Protein AF-A0A9X9PVY7-F1 (afdb_monomer_lite)

Foldseek 3Di:
DQKDWDFDFDDDDPPDDGDPNRTQDIDRPVFDFQDKDWADPDPPDRDIWIWTDGQFKIWIWDKDWDADDPPPGIHIDIDTPDMDTHPGGDNDDDDDDPPPDDD

InterPro domains:
  IPR026511 Parathyroid hormone-responsive B1 [PTHR20991] (1-103)
  IPR028073 PTHB1, N-terminal domain [PF14727] (1-102)

Structure (mmCIF, N/CA/C/O backbone):
data_AF-A0A9X9PVY7-F1
#
_entry.id   AF-A0A9X9PVY7-F1
#
loop_
_atom_site.group_PDB
_atom_site.id
_atom_site.type_symbol
_atom_site.label_atom_id
_atom_site.label_alt_id
_atom_site.label_comp_id
_atom_site.label_asym_id
_atom_site.label_entity_id
_atom_site.label_seq_id
_atom_site.pdbx_PDB_ins_code
_atom_site.Cartn_x
_atom_site.Cartn_y
_atom_site.Cartn_z
_atom_site.occupancy
_atom_site.B_iso_or_equiv
_atom_site.auth_seq_id
_atom_site.auth_comp_id
_atom_site.auth_asym_id
_atom_site.auth_atom_id
_atom_site.pdbx_PDB_model_num
ATOM 1 N N . MET A 1 1 ? 4.387 -16.637 1.496 1.00 76.44 1 MET A N 1
ATOM 2 C CA . MET A 1 1 ? 5.464 -15.786 0.944 1.00 76.44 1 MET A CA 1
ATOM 3 C C . MET A 1 1 ? 5.036 -14.331 1.045 1.00 76.44 1 MET A C 1
ATOM 5 O O . MET A 1 1 ? 3.882 -14.050 0.746 1.00 76.44 1 MET A O 1
ATOM 9 N N . GLY A 1 2 ? 5.928 -13.451 1.508 1.00 93.25 2 GLY A N 1
ATOM 10 C CA . GLY A 1 2 ? 5.669 -12.027 1.778 1.00 93.25 2 GLY A CA 1
ATOM 11 C C . GLY A 1 2 ? 6.589 -11.088 1.000 1.00 93.25 2 GLY A C 1
ATOM 12 O O . GLY A 1 2 ? 7.021 -10.071 1.533 1.00 93.25 2 GLY A O 1
ATOM 13 N N . TYR A 1 3 ? 6.993 -11.482 -0.209 1.00 97.88 3 TYR A N 1
ATOM 14 C CA . TYR A 1 3 ? 7.872 -10.675 -1.053 1.00 97.88 3 TYR A CA 1
ATOM 15 C C . TYR A 1 3 ? 7.061 -9.602 -1.775 1.00 97.88 3 TYR A C 1
ATOM 17 O O . TYR A 1 3 ? 6.158 -9.923 -2.547 1.00 97.88 3 TYR A O 1
ATOM 25 N N . LEU A 1 4 ? 7.409 -8.343 -1.534 1.00 97.75 4 LEU A N 1
ATOM 26 C CA . LEU A 1 4 ? 6.925 -7.192 -2.280 1.00 97.75 4 LEU A CA 1
ATOM 27 C C . LEU A 1 4 ? 7.981 -6.813 -3.319 1.00 97.75 4 LEU A C 1
ATOM 29 O O . LEU A 1 4 ? 9.145 -6.618 -2.968 1.00 97.75 4 LEU A O 1
ATOM 33 N N . ARG A 1 5 ? 7.565 -6.693 -4.582 1.00 96.75 5 ARG A N 1
ATOM 34 C CA . ARG A 1 5 ? 8.420 -6.268 -5.693 1.00 96.75 5 ARG A CA 1
ATOM 35 C C . ARG A 1 5 ? 7.795 -5.083 -6.413 1.00 96.75 5 ARG A C 1
ATOM 37 O O . ARG A 1 5 ? 6.592 -5.104 -6.670 1.00 96.75 5 ARG A O 1
ATOM 44 N N . ILE A 1 6 ? 8.601 -4.078 -6.738 1.00 96.00 6 ILE A N 1
ATOM 45 C CA . ILE A 1 6 ? 8.201 -2.939 -7.572 1.00 96.00 6 ILE A CA 1
ATOM 46 C C . ILE A 1 6 ? 9.046 -2.984 -8.837 1.00 96.00 6 ILE A C 1
ATOM 48 O O . ILE A 1 6 ? 10.270 -3.074 -8.754 1.00 96.00 6 ILE A O 1
ATOM 52 N N . PHE A 1 7 ? 8.383 -2.913 -9.987 1.00 93.75 7 PHE A N 1
ATOM 53 C CA . PHE A 1 7 ? 9.026 -2.949 -11.292 1.00 93.75 7 PHE A CA 1
ATOM 54 C C . PHE A 1 7 ? 8.762 -1.659 -12.064 1.00 93.75 7 PHE A C 1
ATOM 56 O O . PHE A 1 7 ? 7.689 -1.067 -11.937 1.00 93.75 7 PHE A O 1
ATOM 63 N N . ASN A 1 8 ? 9.719 -1.268 -12.896 1.00 90.62 8 ASN A N 1
ATOM 64 C CA . ASN A 1 8 ? 9.555 -0.259 -13.935 1.00 90.62 8 ASN A CA 1
ATOM 65 C C . ASN A 1 8 ? 10.105 -0.845 -15.240 1.00 90.62 8 ASN A C 1
ATOM 67 O O . ASN A 1 8 ? 11.279 -0.645 -15.535 1.00 90.62 8 ASN A O 1
ATOM 71 N N . PRO A 1 9 ? 9.298 -1.645 -15.957 1.00 89.25 9 PRO A N 1
ATOM 72 C CA . PRO A 1 9 ? 9.765 -2.375 -17.125 1.00 89.25 9 PRO A CA 1
ATOM 73 C C . PRO A 1 9 ? 10.075 -1.431 -18.288 1.00 89.25 9 PRO A C 1
ATOM 75 O O . PRO A 1 9 ? 9.245 -0.593 -18.651 1.00 89.25 9 PRO A O 1
ATOM 78 N N . HIS A 1 10 ? 11.236 -1.613 -18.913 1.00 84.38 10 HIS A N 1
ATOM 79 C CA . HIS A 1 10 ? 11.643 -0.866 -20.100 1.00 84.38 10 HIS A CA 1
ATOM 80 C C . HIS A 1 10 ? 11.450 -1.690 -21.384 1.00 84.38 10 HIS A C 1
ATOM 82 O O . HIS A 1 10 ? 11.473 -2.923 -21.353 1.00 84.38 10 HIS A O 1
ATOM 88 N N . PRO A 1 11 ? 11.249 -1.038 -22.547 1.00 82.62 11 PRO A N 1
ATOM 89 C CA . PRO A 1 11 ? 11.148 -1.742 -23.819 1.00 82.62 11 PRO A CA 1
ATOM 90 C C . PRO A 1 11 ? 12.417 -2.550 -24.101 1.00 82.62 11 PRO A C 1
ATOM 92 O O . PRO A 1 11 ? 13.513 -1.998 -24.204 1.00 82.62 11 PRO A O 1
ATOM 95 N N . VAL A 1 12 ? 12.256 -3.858 -24.273 1.00 77.88 12 VAL A N 1
ATOM 96 C CA . VAL A 1 12 ? 13.365 -4.759 -24.586 1.00 77.88 12 VAL A CA 1
ATOM 97 C C . VAL A 1 12 ? 13.755 -4.573 -26.053 1.00 77.88 12 VAL A C 1
ATOM 99 O O . VAL A 1 12 ? 12.909 -4.675 -26.947 1.00 77.88 12 VAL A O 1
ATOM 102 N N . LYS A 1 13 ? 15.035 -4.311 -26.333 1.00 72.00 13 LYS A N 1
ATOM 103 C CA . LYS A 1 13 ? 15.551 -4.396 -27.707 1.00 72.00 13 LYS A CA 1
ATOM 104 C C . LYS A 1 13 ? 15.532 -5.867 -28.124 1.00 72.00 13 LYS A C 1
ATOM 106 O O . LYS A 1 13 ? 16.000 -6.718 -27.375 1.00 72.00 13 LYS A O 1
ATOM 111 N N . THR A 1 14 ? 14.999 -6.184 -29.306 1.00 69.38 14 THR A N 1
ATOM 112 C CA . THR A 1 14 ? 14.977 -7.557 -29.845 1.00 69.38 14 THR A CA 1
ATOM 113 C C . THR A 1 14 ? 16.359 -8.206 -29.736 1.00 69.38 14 THR A C 1
ATOM 115 O O . THR A 1 14 ? 17.288 -7.761 -30.407 1.00 69.38 14 THR A O 1
ATOM 118 N N . GLY A 1 15 ? 16.481 -9.243 -28.902 1.00 67.12 15 GLY A N 1
ATOM 119 C CA . GLY A 1 15 ? 17.722 -9.996 -28.685 1.00 67.12 15 GLY A CA 1
ATOM 120 C C . GLY A 1 15 ? 18.303 -9.909 -27.270 1.00 67.12 15 GLY A C 1
ATOM 121 O O . GLY A 1 15 ? 19.065 -10.800 -26.907 1.00 67.12 15 GLY A O 1
ATOM 122 N N . ASP A 1 16 ? 17.916 -8.916 -26.462 1.00 61.75 16 ASP A N 1
ATOM 123 C CA . ASP A 1 16 ? 18.285 -8.852 -25.041 1.00 61.75 16 ASP A CA 1
ATOM 124 C C . ASP A 1 16 ? 17.261 -9.598 -24.170 1.00 61.75 16 ASP A C 1
ATOM 126 O O . ASP A 1 16 ? 16.061 -9.606 -24.450 1.00 61.75 16 ASP A O 1
ATOM 130 N N . GLY A 1 17 ? 17.734 -10.264 -23.113 1.00 63.94 17 GLY A N 1
ATOM 131 C CA . GLY A 1 17 ? 16.868 -10.849 -22.086 1.00 63.94 17 GLY A CA 1
ATOM 132 C C . GLY A 1 17 ? 16.178 -9.780 -21.227 1.00 63.94 17 GLY A C 1
ATOM 133 O O . GLY A 1 17 ? 16.382 -8.583 -21.415 1.00 63.94 17 GLY A O 1
ATOM 134 N N . ALA A 1 18 ? 15.373 -10.210 -20.249 1.00 61.69 18 ALA A N 1
ATOM 135 C CA . ALA A 1 18 ? 14.822 -9.300 -19.241 1.00 61.69 18 ALA A CA 1
ATOM 136 C C . ALA A 1 18 ? 15.962 -8.543 -18.535 1.00 61.69 18 ALA A C 1
ATOM 138 O O . ALA A 1 18 ? 16.917 -9.170 -18.064 1.00 61.69 18 ALA A O 1
ATOM 139 N N . GLN A 1 19 ? 15.882 -7.211 -18.479 1.00 67.19 19 GLN A N 1
ATOM 140 C CA . GLN A 1 19 ? 16.956 -6.390 -17.928 1.00 67.19 19 GLN A CA 1
ATOM 141 C C . GLN A 1 19 ? 16.825 -6.309 -16.404 1.00 67.19 19 GLN A C 1
ATOM 143 O O . GLN A 1 19 ? 15.745 -6.067 -15.869 1.00 67.19 19 GLN A O 1
ATOM 148 N N . ALA A 1 20 ? 17.931 -6.516 -15.680 1.00 68.56 20 ALA A N 1
ATOM 149 C CA . ALA A 1 20 ? 17.949 -6.488 -14.211 1.00 68.56 20 ALA A CA 1
ATOM 150 C C . ALA A 1 20 ? 17.466 -5.144 -13.626 1.00 68.56 20 ALA A C 1
ATOM 152 O O . ALA A 1 20 ? 16.983 -5.091 -12.499 1.00 68.56 20 ALA A O 1
ATOM 153 N N . GLU A 1 21 ? 17.555 -4.079 -14.421 1.00 75.62 21 GLU A N 1
ATOM 154 C CA . GLU A 1 21 ? 17.132 -2.712 -14.109 1.00 75.62 21 GLU A CA 1
ATOM 155 C C . GLU A 1 21 ? 15.605 -2.550 -14.016 1.00 75.62 21 GLU A C 1
ATOM 157 O O . GLU A 1 21 ? 15.123 -1.580 -13.430 1.00 75.62 21 GLU A O 1
ATOM 162 N N . ASP A 1 22 ? 14.830 -3.511 -14.534 1.00 86.50 22 ASP A N 1
ATOM 163 C CA . ASP A 1 22 ? 13.369 -3.473 -14.461 1.00 86.50 22 ASP A CA 1
ATOM 164 C C . ASP A 1 22 ? 12.853 -3.716 -13.034 1.00 86.50 22 ASP A C 1
ATOM 166 O O . ASP A 1 22 ? 11.748 -3.283 -12.704 1.00 86.50 22 ASP A O 1
ATOM 170 N N . LEU A 1 23 ? 13.626 -4.394 -12.172 1.00 90.50 23 LEU A N 1
ATOM 171 C CA . LEU A 1 23 ? 13.309 -4.594 -10.754 1.00 90.50 23 LEU A CA 1
ATOM 172 C C . LEU A 1 23 ? 13.869 -3.430 -9.926 1.00 90.50 23 LEU A C 1
ATOM 174 O O . LEU A 1 23 ? 15.050 -3.399 -9.593 1.00 90.50 23 LEU A O 1
ATOM 178 N N . LEU A 1 24 ? 13.000 -2.501 -9.527 1.00 91.00 24 LEU A N 1
ATOM 179 C CA . LEU A 1 24 ? 13.396 -1.337 -8.729 1.00 91.00 24 LEU A CA 1
ATOM 180 C C . LEU A 1 24 ? 13.657 -1.688 -7.262 1.00 91.00 24 LEU A C 1
ATOM 182 O O . LEU A 1 24 ? 14.549 -1.135 -6.625 1.00 91.00 24 LEU A O 1
ATOM 186 N N . LEU A 1 25 ? 12.825 -2.566 -6.701 1.00 93.31 25 LEU A N 1
ATOM 187 C CA . LEU A 1 25 ? 12.849 -2.916 -5.286 1.00 93.31 25 LEU A CA 1
ATOM 188 C C . LEU A 1 25 ? 12.331 -4.338 -5.087 1.00 93.31 25 LEU A C 1
ATOM 190 O O . LEU A 1 25 ? 11.262 -4.679 -5.592 1.00 93.31 25 LEU A O 1
ATOM 194 N N . GLU A 1 26 ? 13.019 -5.114 -4.253 1.00 95.00 26 GLU A N 1
ATOM 195 C CA . GLU A 1 26 ? 12.504 -6.347 -3.661 1.00 95.00 26 GLU A CA 1
ATOM 196 C C . GLU A 1 26 ? 12.698 -6.303 -2.141 1.00 95.00 26 GLU A C 1
ATOM 198 O O . GLU A 1 26 ? 13.809 -6.109 -1.652 1.00 95.00 26 GLU A O 1
ATOM 203 N N . VAL A 1 27 ? 11.619 -6.500 -1.380 1.00 96.44 27 VAL A N 1
ATOM 204 C CA . VAL A 1 27 ? 11.680 -6.611 0.083 1.00 96.44 27 VAL A CA 1
ATOM 205 C C . VAL A 1 27 ? 10.850 -7.794 0.554 1.00 96.44 27 VAL A C 1
ATOM 207 O O . VAL A 1 27 ? 9.703 -7.978 0.147 1.00 96.44 27 VAL A O 1
ATOM 210 N N . HIS A 1 28 ? 11.408 -8.579 1.472 1.00 97.12 28 HIS A N 1
ATOM 211 C CA . HIS A 1 28 ? 10.671 -9.626 2.166 1.00 97.12 28 HIS A CA 1
ATOM 212 C C . HIS A 1 28 ? 10.025 -9.075 3.448 1.00 97.12 28 HIS A C 1
ATOM 214 O O . HIS A 1 28 ? 10.696 -8.883 4.461 1.00 97.12 28 HIS A O 1
ATOM 220 N N . LEU A 1 29 ? 8.706 -8.869 3.424 1.00 96.31 29 LEU A N 1
ATOM 221 C CA . LEU A 1 29 ? 7.908 -8.352 4.548 1.00 96.31 29 LEU A CA 1
ATOM 222 C C . LEU A 1 29 ? 7.584 -9.407 5.620 1.00 96.31 29 LEU A C 1
ATOM 224 O O . LEU A 1 29 ? 6.888 -9.103 6.585 1.00 96.31 29 LEU A O 1
ATOM 228 N N . ARG A 1 30 ? 8.097 -10.637 5.466 1.00 94.19 30 ARG A N 1
ATOM 229 C CA . ARG A 1 30 ? 7.949 -11.807 6.359 1.00 94.19 30 ARG A CA 1
ATOM 230 C C . ARG A 1 30 ? 6.525 -12.367 6.496 1.00 94.19 30 ARG A C 1
ATOM 232 O O . ARG A 1 30 ? 6.385 -13.568 6.701 1.00 94.19 30 ARG A O 1
ATOM 239 N N . ASP A 1 31 ? 5.495 -11.554 6.287 1.00 96.19 31 ASP A N 1
ATOM 240 C CA . ASP A 1 31 ? 4.084 -11.945 6.336 1.00 96.19 31 ASP A CA 1
ATOM 241 C C . ASP A 1 31 ? 3.455 -12.028 4.930 1.00 96.19 31 ASP A C 1
ATOM 243 O O . ASP A 1 31 ? 3.795 -11.223 4.058 1.00 96.19 31 ASP A O 1
ATOM 247 N N . PRO A 1 32 ? 2.505 -12.953 4.675 1.00 97.94 32 PRO A N 1
ATOM 248 C CA . PRO A 1 32 ? 1.777 -13.009 3.407 1.00 97.94 32 PRO A CA 1
ATOM 249 C C . PRO A 1 32 ? 1.086 -11.687 3.065 1.00 97.94 32 PRO A C 1
ATOM 251 O O . PRO A 1 32 ? 0.447 -11.077 3.925 1.00 97.94 32 PRO A O 1
ATOM 254 N N . ILE A 1 33 ? 1.195 -11.268 1.805 1.00 98.50 33 ILE A N 1
ATOM 255 C CA . ILE A 1 33 ? 0.521 -10.078 1.278 1.00 98.50 33 ILE A CA 1
ATOM 256 C C . ILE A 1 33 ? -0.811 -10.526 0.675 1.00 98.50 33 ILE A C 1
ATOM 258 O O . ILE A 1 33 ? -0.822 -11.311 -0.270 1.00 98.50 33 ILE A O 1
ATOM 262 N N . LEU A 1 34 ? -1.922 -10.048 1.236 1.00 98.38 34 LEU A N 1
ATOM 263 C CA . LEU A 1 34 ? -3.270 -10.322 0.730 1.00 98.38 34 LEU A CA 1
ATOM 264 C C . LEU A 1 34 ? -3.651 -9.359 -0.394 1.00 98.38 34 LEU A C 1
ATOM 266 O O . LEU A 1 34 ? -4.240 -9.768 -1.389 1.00 98.38 34 LEU A O 1
ATOM 270 N N . GLN A 1 35 ? -3.321 -8.077 -0.229 1.00 98.69 35 GLN A N 1
ATOM 271 C CA . GLN A 1 35 ? -3.654 -7.032 -1.190 1.00 98.69 35 GLN A CA 1
ATOM 272 C C . GLN A 1 35 ? -2.691 -5.848 -1.056 1.00 98.69 35 GLN A C 1
ATOM 274 O O . GLN A 1 35 ? -2.232 -5.532 0.042 1.00 98.69 35 GLN A O 1
ATOM 279 N N . VAL A 1 36 ? -2.427 -5.168 -2.171 1.00 98.69 36 VAL A N 1
ATOM 280 C CA . VAL A 1 36 ? -1.728 -3.876 -2.215 1.00 98.69 36 VAL A CA 1
ATOM 281 C C . VAL A 1 36 ? -2.674 -2.779 -2.708 1.00 98.69 36 VAL A C 1
ATOM 283 O O . VAL A 1 36 ? -3.577 -3.047 -3.500 1.00 98.69 36 VAL A O 1
ATOM 286 N N . GLY A 1 37 ? -2.485 -1.548 -2.239 1.00 98.50 37 GLY A N 1
ATOM 287 C CA . GLY A 1 37 ? -3.213 -0.365 -2.704 1.00 98.50 37 GLY A CA 1
ATOM 288 C C . GLY A 1 37 ? -2.306 0.861 -2.725 1.00 98.50 37 GLY A C 1
ATOM 289 O O . GLY A 1 37 ? -1.382 0.948 -1.921 1.00 98.50 37 GLY A O 1
ATOM 290 N N . VAL A 1 38 ? -2.555 1.806 -3.633 1.00 98.50 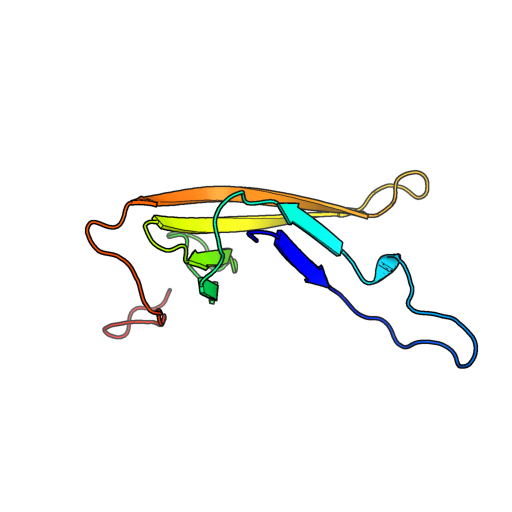38 VAL A N 1
ATOM 291 C CA . VAL A 1 38 ? -1.763 3.042 -3.752 1.00 98.50 38 VAL A CA 1
ATOM 292 C C . VAL A 1 38 ? -2.690 4.246 -3.701 1.00 98.50 38 VAL A C 1
ATOM 294 O O . VAL A 1 38 ? -3.611 4.365 -4.510 1.00 98.50 38 VAL A O 1
ATOM 297 N N . GLY A 1 39 ? -2.454 5.143 -2.750 1.00 97.69 39 GLY A N 1
ATOM 298 C CA . GLY A 1 39 ? -3.334 6.281 -2.511 1.00 97.69 39 GLY A CA 1
ATOM 299 C C . GLY A 1 39 ? -2.759 7.289 -1.524 1.00 97.69 39 GLY A C 1
ATOM 300 O O . GLY A 1 39 ? -1.654 7.125 -1.005 1.00 97.69 39 GLY A O 1
ATOM 301 N N . LYS A 1 40 ? -3.527 8.348 -1.263 1.00 97.25 40 LYS A N 1
ATOM 302 C CA . LYS A 1 40 ? -3.211 9.371 -0.260 1.00 97.25 40 LYS A CA 1
ATOM 303 C C . LYS A 1 40 ? -3.564 8.850 1.135 1.00 97.25 40 LYS A C 1
ATOM 305 O O . LYS A 1 40 ? -4.661 9.072 1.633 1.00 97.25 40 LYS A O 1
ATOM 310 N N . PHE A 1 41 ? -2.661 8.070 1.726 1.00 97.38 41 PHE A N 1
ATOM 311 C CA . PHE A 1 41 ? -2.899 7.411 3.019 1.00 97.38 41 PHE A CA 1
ATOM 312 C C . PHE A 1 41 ? -2.312 8.157 4.223 1.00 97.38 41 PHE A C 1
ATOM 314 O O . PHE A 1 41 ? -2.554 7.761 5.356 1.00 97.38 41 PHE A O 1
ATOM 321 N N . VAL A 1 42 ? -1.547 9.231 4.011 1.00 97.00 42 VAL A N 1
ATOM 322 C CA . VAL A 1 42 ? -0.935 10.013 5.094 1.00 97.00 42 VAL A CA 1
ATOM 323 C C . VAL A 1 42 ? -1.534 11.414 5.105 1.00 97.00 42 VAL A C 1
ATOM 325 O O . VAL A 1 42 ? -1.460 12.129 4.111 1.00 97.00 42 VAL A O 1
ATOM 328 N N . SER A 1 43 ? -2.115 11.811 6.238 1.00 93.88 43 SER A N 1
ATOM 329 C CA . SER A 1 43 ? -2.717 13.135 6.409 1.00 93.88 43 SER A CA 1
ATOM 330 C C . SER A 1 43 ? -1.687 14.259 6.277 1.00 93.88 43 SER A C 1
ATOM 332 O O . SER A 1 43 ? -0.553 14.135 6.736 1.00 93.88 43 SER A O 1
ATOM 334 N N . GLY A 1 44 ? -2.108 15.390 5.705 1.00 92.19 44 GLY A N 1
ATOM 335 C CA . GLY A 1 44 ? -1.258 16.575 5.544 1.00 92.19 44 GLY A CA 1
ATOM 336 C C . GLY A 1 44 ? -0.317 16.522 4.337 1.00 92.19 44 GLY A C 1
ATOM 337 O O . GLY A 1 44 ? 0.519 17.408 4.182 1.00 92.19 44 GLY A O 1
ATOM 338 N N . THR A 1 45 ? -0.443 15.513 3.472 1.00 94.19 45 THR A N 1
ATOM 339 C CA . THR A 1 45 ? 0.305 15.418 2.218 1.00 94.19 45 THR A CA 1
ATOM 340 C C . THR A 1 45 ? -0.552 14.810 1.114 1.00 94.19 45 THR A C 1
ATOM 342 O O . THR A 1 45 ? -1.332 13.896 1.348 1.00 94.19 45 THR A O 1
ATOM 345 N N . GLU A 1 46 ? -0.366 15.289 -0.113 1.00 94.12 46 GLU A N 1
ATOM 346 C CA . GLU A 1 46 ? -1.001 14.711 -1.300 1.00 94.12 46 GLU A CA 1
ATOM 347 C C . GLU A 1 46 ? -0.171 13.585 -1.941 1.00 94.12 46 GLU A C 1
ATOM 349 O O . GLU A 1 46 ? -0.554 13.039 -2.977 1.00 94.12 46 GLU A O 1
ATOM 354 N N . MET A 1 47 ? 0.970 13.232 -1.339 1.00 96.12 47 MET A N 1
ATOM 355 C CA . MET A 1 47 ? 1.858 12.193 -1.850 1.00 96.12 47 MET A CA 1
ATOM 356 C C . MET A 1 47 ? 1.192 10.816 -1.793 1.00 96.12 47 MET A C 1
ATOM 358 O O . MET A 1 47 ? 0.531 10.443 -0.817 1.00 96.12 47 MET A O 1
ATOM 362 N N . LEU A 1 48 ? 1.419 10.024 -2.839 1.00 97.56 48 LEU A N 1
ATOM 363 C CA . LEU A 1 48 ? 0.978 8.638 -2.882 1.00 97.56 48 LEU A CA 1
ATOM 364 C C . LEU A 1 48 ? 1.835 7.773 -1.955 1.00 97.56 48 LEU A C 1
ATOM 366 O O . LEU A 1 48 ? 3.057 7.896 -1.903 1.00 97.56 48 LEU A O 1
ATOM 370 N N . HIS A 1 49 ? 1.169 6.870 -1.251 1.00 98.50 49 HIS A N 1
ATOM 371 C CA . HIS A 1 49 ? 1.764 5.896 -0.350 1.00 98.50 49 HIS A CA 1
ATOM 372 C C . HIS A 1 49 ? 1.281 4.495 -0.720 1.00 98.50 49 HIS A C 1
ATOM 374 O O . HIS A 1 49 ? 0.213 4.327 -1.314 1.00 98.50 49 HIS A O 1
ATOM 380 N N . LEU A 1 50 ? 2.062 3.485 -0.347 1.00 98.62 50 LEU A N 1
ATOM 381 C CA . LEU A 1 50 ? 1.747 2.080 -0.573 1.00 98.62 50 LEU A CA 1
ATOM 382 C C . LEU A 1 50 ? 1.110 1.482 0.684 1.00 98.62 50 LEU A C 1
ATOM 384 O O . LEU A 1 50 ? 1.760 1.381 1.721 1.00 98.62 50 LEU A O 1
ATOM 38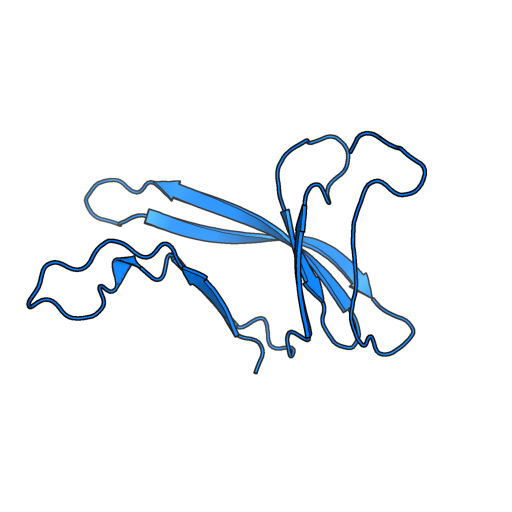8 N N . ALA A 1 51 ? -0.137 1.037 0.584 1.00 98.75 51 ALA A N 1
ATOM 389 C CA . ALA A 1 51 ? -0.790 0.221 1.598 1.00 98.75 51 ALA A CA 1
ATOM 390 C C . ALA A 1 51 ? -0.594 -1.267 1.285 1.00 98.75 51 ALA A C 1
ATOM 392 O O . ALA A 1 51 ? -0.855 -1.714 0.167 1.00 98.75 51 ALA A O 1
ATOM 393 N N . VAL A 1 52 ? -0.172 -2.038 2.285 1.00 98.75 52 VAL A N 1
ATOM 394 C CA . VAL A 1 52 ? 0.009 -3.491 2.213 1.00 98.75 52 VAL A CA 1
ATOM 395 C C . VAL A 1 52 ? -0.869 -4.145 3.274 1.00 98.75 52 VAL A C 1
ATOM 397 O O . VAL A 1 52 ? -0.666 -3.958 4.476 1.00 98.75 52 VAL A O 1
ATOM 400 N N . LEU A 1 53 ? -1.860 -4.910 2.822 1.00 98.88 53 LEU A N 1
ATOM 401 C CA . LEU A 1 53 ? -2.743 -5.680 3.686 1.00 98.88 53 LEU A CA 1
ATOM 402 C C . LEU A 1 53 ? -2.154 -7.069 3.930 1.00 98.88 53 LEU A C 1
ATOM 404 O O . LEU A 1 53 ? -1.947 -7.844 2.996 1.00 98.88 53 LEU A O 1
ATOM 408 N N . HIS A 1 54 ? -1.959 -7.396 5.200 1.00 98.62 54 HIS A N 1
ATOM 409 C CA . HIS A 1 54 ? -1.660 -8.738 5.682 1.00 98.62 54 HIS A CA 1
ATOM 410 C C . HIS A 1 54 ? -2.890 -9.328 6.387 1.00 98.62 54 HIS A C 1
ATOM 412 O O . HIS A 1 54 ? -3.899 -8.654 6.594 1.00 98.62 54 HIS A O 1
ATOM 418 N N . SER A 1 55 ? -2.809 -10.590 6.817 1.00 98.12 55 SER A N 1
ATOM 419 C CA . SER A 1 55 ? -3.923 -11.272 7.495 1.00 98.12 55 SER A CA 1
ATOM 420 C C . SER A 1 55 ? -4.377 -10.575 8.780 1.00 98.12 55 SER A C 1
ATOM 422 O O . SER A 1 55 ? -5.573 -10.540 9.059 1.00 98.12 55 SER A O 1
ATOM 424 N N . ARG A 1 56 ? -3.444 -10.022 9.565 1.00 98.25 56 ARG A N 1
ATOM 425 C CA . ARG A 1 56 ? -3.704 -9.444 10.897 1.00 98.25 56 ARG A CA 1
ATOM 426 C C . ARG A 1 56 ? -3.190 -8.019 11.078 1.00 98.25 56 ARG A C 1
ATOM 428 O O . ARG A 1 56 ? -3.253 -7.505 12.191 1.00 98.25 56 ARG A O 1
ATOM 435 N N . LYS A 1 57 ? -2.716 -7.373 10.013 1.00 98.56 57 LYS A N 1
ATOM 436 C CA . LYS A 1 57 ? -2.237 -5.988 10.055 1.00 98.56 57 LYS A CA 1
ATOM 437 C C . LYS A 1 57 ? 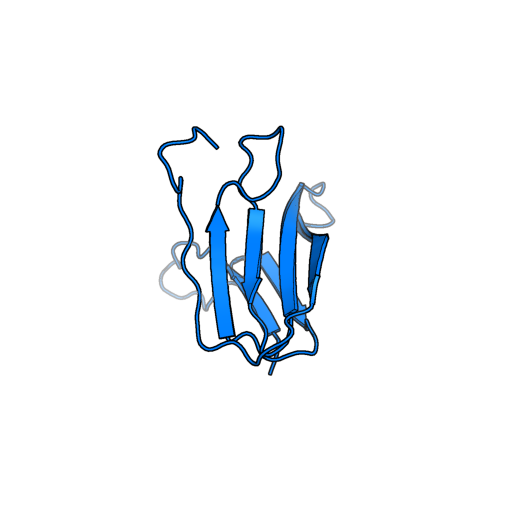-2.365 -5.299 8.697 1.00 98.56 57 LYS A C 1
ATOM 439 O O . LYS A 1 57 ? -2.332 -5.958 7.659 1.00 98.56 57 LYS A O 1
ATOM 444 N N . LEU A 1 58 ? -2.486 -3.979 8.723 1.00 98.81 58 LEU A N 1
ATOM 445 C CA . LEU A 1 58 ? -2.388 -3.095 7.564 1.00 98.81 58 LEU A CA 1
ATOM 446 C C . LEU A 1 58 ? -1.175 -2.186 7.763 1.00 98.81 58 LEU A C 1
ATOM 448 O O . LEU A 1 58 ? -1.123 -1.449 8.746 1.00 98.81 58 LEU A O 1
ATOM 452 N N . CYS A 1 59 ? -0.223 -2.227 6.837 1.00 98.75 59 CYS A N 1
ATOM 453 C CA . CYS A 1 59 ? 0.994 -1.422 6.889 1.00 98.75 59 CYS A CA 1
ATOM 454 C C . CYS A 1 59 ? 0.961 -0.376 5.771 1.00 98.75 59 CYS A C 1
ATOM 456 O O . CYS A 1 59 ? 0.667 -0.713 4.624 1.00 98.75 59 CYS A O 1
ATOM 458 N N . VAL A 1 60 ? 1.279 0.879 6.085 1.00 98.69 60 VAL A N 1
ATOM 459 C CA . VAL A 1 60 ? 1.409 1.949 5.087 1.00 98.69 60 VAL A CA 1
ATOM 460 C C . VAL A 1 60 ? 2.864 2.372 4.990 1.00 98.69 60 VAL A C 1
ATOM 462 O O . VAL A 1 60 ? 3.482 2.738 5.988 1.00 98.69 60 VAL A O 1
ATOM 465 N N . TYR A 1 61 ? 3.405 2.326 3.777 1.00 98.69 61 TYR A N 1
ATOM 466 C CA . TYR A 1 61 ? 4.790 2.639 3.464 1.00 98.69 61 TYR A CA 1
ATOM 467 C C . TYR A 1 61 ? 4.884 3.863 2.555 1.00 98.69 61 TYR A C 1
ATOM 469 O O . TYR A 1 61 ? 4.097 4.024 1.621 1.00 98.69 61 TYR A O 1
ATOM 477 N N . SER A 1 62 ? 5.894 4.697 2.786 1.00 98.06 62 SER A N 1
ATOM 478 C CA . SER A 1 62 ? 6.405 5.592 1.750 1.00 98.06 62 SER A CA 1
ATOM 479 C C . SER A 1 62 ? 7.456 4.847 0.929 1.00 98.06 62 SER A C 1
ATOM 481 O O . SER A 1 62 ? 8.271 4.102 1.478 1.00 98.06 62 SER A O 1
ATOM 483 N N . VAL A 1 63 ? 7.410 5.021 -0.392 1.00 96.81 63 VAL A N 1
ATOM 484 C CA . VAL A 1 63 ? 8.418 4.514 -1.330 1.00 96.81 63 VAL A CA 1
ATOM 485 C C . VAL A 1 63 ? 9.256 5.711 -1.763 1.00 96.81 63 VAL A C 1
ATOM 487 O O . VAL A 1 63 ? 8.704 6.705 -2.231 1.00 96.81 63 VAL A O 1
ATOM 490 N N . SER A 1 64 ? 10.573 5.634 -1.609 1.00 94.06 64 SER A N 1
ATOM 491 C CA . SER A 1 64 ? 11.489 6.700 -2.028 1.00 94.06 64 SER A CA 1
ATOM 492 C C . SER A 1 64 ? 12.631 6.124 -2.852 1.00 94.06 64 SER A C 1
ATOM 494 O O . SER A 1 64 ? 13.174 5.082 -2.484 1.00 94.06 64 SER A O 1
ATOM 496 N N . GLY A 1 65 ? 13.003 6.813 -3.930 1.00 90.56 65 GLY A N 1
ATOM 497 C CA . GLY A 1 65 ? 14.207 6.531 -4.707 1.00 90.56 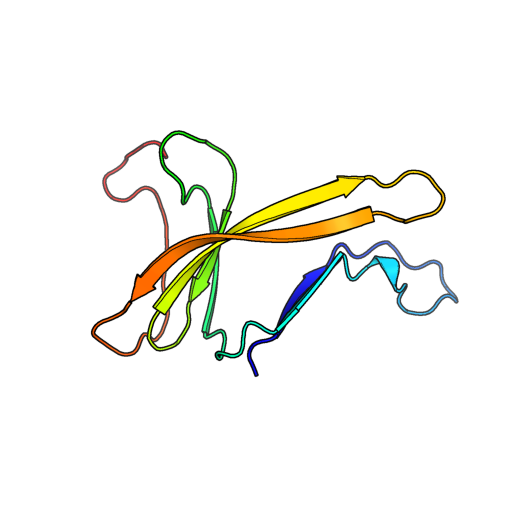65 GLY A CA 1
ATOM 498 C C . GLY A 1 65 ? 15.252 7.623 -4.498 1.00 90.56 65 GLY A C 1
ATOM 499 O O . GLY A 1 65 ? 14.923 8.807 -4.559 1.00 90.56 65 GLY A O 1
ATOM 500 N N . THR A 1 66 ? 16.497 7.226 -4.273 1.00 86.38 66 THR A N 1
ATOM 501 C CA . THR A 1 66 ? 17.668 8.100 -4.319 1.00 86.38 66 THR A CA 1
ATOM 502 C C . THR A 1 66 ? 18.382 7.833 -5.637 1.00 86.38 66 THR A C 1
ATOM 504 O O . THR A 1 66 ? 18.822 6.707 -5.881 1.00 86.38 66 THR A O 1
ATOM 507 N N . LEU A 1 67 ? 18.488 8.853 -6.494 1.00 77.50 67 LEU A N 1
ATOM 508 C CA . LEU A 1 67 ? 19.339 8.763 -7.678 1.00 77.50 67 LEU A CA 1
ATOM 509 C C . LEU A 1 67 ? 20.797 8.724 -7.220 1.00 77.50 67 LEU A C 1
ATOM 511 O O . LEU A 1 67 ? 21.267 9.658 -6.568 1.00 77.50 67 LEU A O 1
ATOM 515 N N . GLY A 1 68 ? 21.492 7.632 -7.522 1.00 67.50 68 GLY A N 1
ATOM 516 C CA . GLY A 1 68 ? 22.925 7.538 -7.283 1.00 67.50 68 GLY A CA 1
ATOM 517 C C . GLY A 1 68 ? 23.711 8.322 -8.329 1.00 67.50 68 GLY A C 1
ATOM 518 O O . GLY A 1 68 ? 23.261 8.514 -9.460 1.00 67.50 68 GLY A O 1
ATOM 519 N N . ASN A 1 69 ? 24.926 8.736 -7.965 1.00 59.22 69 ASN A N 1
ATOM 520 C CA . ASN A 1 69 ? 25.935 9.059 -8.971 1.00 59.22 69 ASN A CA 1
ATOM 521 C C . ASN A 1 69 ? 26.308 7.782 -9.745 1.00 59.22 69 ASN A C 1
ATOM 523 O O . ASN A 1 69 ? 26.097 6.671 -9.255 1.00 59.22 69 ASN A O 1
ATOM 527 N N . VAL A 1 70 ? 26.868 7.965 -10.945 1.00 59.97 70 VAL A N 1
ATOM 528 C CA . VAL A 1 70 ? 27.129 6.960 -12.002 1.00 59.97 70 VAL A CA 1
ATOM 529 C C . VAL A 1 70 ? 27.734 5.625 -11.509 1.00 59.97 70 VAL A C 1
ATOM 531 O O . VAL A 1 70 ? 27.575 4.606 -12.169 1.00 59.97 70 VAL A O 1
ATOM 534 N N . GLU A 1 71 ? 28.372 5.594 -10.338 1.00 56.62 71 GLU A N 1
ATOM 535 C CA . GLU A 1 71 ? 29.051 4.422 -9.766 1.00 56.62 71 GLU A CA 1
ATOM 536 C C . GLU A 1 71 ? 28.171 3.496 -8.894 1.00 56.62 71 GLU A C 1
ATOM 538 O O . GLU A 1 71 ? 28.568 2.358 -8.642 1.00 56.62 71 GLU A O 1
ATOM 543 N N . HIS A 1 72 ? 26.991 3.932 -8.423 1.00 55.47 72 HIS A N 1
ATOM 544 C CA . HIS A 1 72 ? 26.195 3.173 -7.431 1.00 55.47 72 HIS A CA 1
ATOM 545 C C . HIS A 1 72 ? 24.735 2.879 -7.815 1.00 55.47 72 HIS A C 1
ATOM 547 O O . HIS A 1 72 ? 24.034 2.210 -7.057 1.00 55.47 72 HIS A O 1
ATOM 553 N N . GLY A 1 73 ? 24.285 3.305 -8.999 1.00 71.75 73 GLY A N 1
ATOM 554 C CA . GLY A 1 73 ? 22.925 3.043 -9.485 1.00 71.75 73 GLY A CA 1
ATOM 555 C C . GLY A 1 73 ? 21.823 3.726 -8.660 1.00 71.75 73 GLY A C 1
ATOM 556 O O . GLY A 1 73 ? 22.077 4.418 -7.676 1.00 71.75 73 GLY A O 1
ATOM 557 N N . ASN A 1 74 ? 20.568 3.565 -9.081 1.00 78.69 74 ASN A N 1
ATOM 558 C CA . ASN A 1 74 ? 19.421 4.087 -8.335 1.00 78.69 74 ASN A CA 1
ATOM 559 C C . ASN A 1 74 ? 19.106 3.170 -7.149 1.00 78.69 74 ASN A C 1
ATOM 561 O O . ASN A 1 74 ? 18.950 1.963 -7.325 1.00 78.69 74 ASN A O 1
ATOM 565 N N . GLN A 1 75 ? 18.951 3.743 -5.955 1.00 85.31 75 GLN A N 1
ATOM 566 C CA . GLN A 1 75 ? 18.567 2.993 -4.762 1.00 85.31 75 GLN A CA 1
ATOM 567 C C . GLN A 1 75 ? 17.124 3.311 -4.380 1.00 85.31 75 GLN A C 1
ATOM 569 O O . GLN A 1 75 ? 16.799 4.452 -4.055 1.00 85.31 75 GLN A O 1
ATOM 574 N N . TYR A 1 76 ? 16.262 2.297 -4.358 1.00 91.88 76 TYR A N 1
ATOM 575 C CA . TYR A 1 76 ? 14.897 2.420 -3.849 1.00 91.88 76 TYR A CA 1
ATOM 576 C C . TYR A 1 76 ? 14.793 1.820 -2.449 1.00 91.88 76 TYR A C 1
ATOM 578 O O . TYR A 1 76 ? 15.431 0.819 -2.129 1.00 91.88 76 TYR A O 1
ATOM 586 N N . GLN A 1 77 ? 13.965 2.428 -1.606 1.00 93.94 77 GLN A N 1
ATOM 587 C CA . GLN A 1 77 ? 13.667 1.936 -0.264 1.00 93.94 77 GLN A CA 1
ATOM 588 C C . GLN A 1 77 ? 12.193 2.150 0.082 1.00 93.94 77 GLN A C 1
ATOM 590 O O . GLN A 1 77 ? 11.528 3.035 -0.464 1.00 93.94 77 GLN A O 1
ATOM 595 N N . ILE A 1 78 ? 11.707 1.361 1.041 1.00 96.69 78 ILE A N 1
ATOM 596 C CA . ILE A 1 78 ? 10.410 1.573 1.685 1.00 96.69 78 ILE A CA 1
ATOM 597 C C . ILE A 1 78 ? 10.597 1.924 3.151 1.00 96.69 78 ILE A C 1
ATOM 599 O O . ILE A 1 78 ? 11.396 1.307 3.855 1.00 96.69 78 ILE A O 1
ATOM 603 N N . LYS A 1 79 ? 9.821 2.895 3.626 1.00 97.75 79 LYS A N 1
ATOM 604 C CA . LYS A 1 79 ? 9.784 3.295 5.031 1.00 97.75 79 LYS A CA 1
ATOM 605 C C . LYS A 1 79 ? 8.372 3.123 5.569 1.00 97.75 79 LYS A C 1
ATOM 607 O O . LYS A 1 79 ? 7.426 3.659 4.997 1.00 97.75 79 LYS A O 1
ATOM 612 N N . LEU A 1 80 ? 8.230 2.387 6.672 1.00 98.25 80 LEU A N 1
ATOM 613 C CA . LEU A 1 80 ? 6.951 2.241 7.365 1.00 98.25 80 LEU A CA 1
ATOM 614 C C . LEU A 1 80 ? 6.534 3.602 7.939 1.00 98.25 80 LEU A C 1
ATOM 616 O O . LEU A 1 80 ? 7.266 4.189 8.735 1.00 98.25 80 LEU A O 1
ATOM 620 N N . MET A 1 81 ? 5.374 4.094 7.517 1.00 98.44 81 MET A N 1
ATOM 621 C CA . MET A 1 81 ? 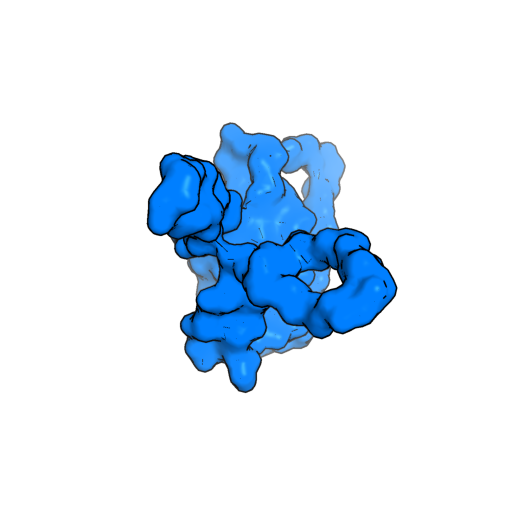4.777 5.332 8.019 1.00 98.44 81 MET A CA 1
ATOM 622 C C . MET A 1 81 ? 3.939 5.046 9.259 1.00 98.44 81 MET A C 1
ATOM 624 O O . MET A 1 81 ? 4.107 5.699 10.284 1.00 98.44 81 MET A O 1
ATOM 628 N N . TYR A 1 82 ? 3.064 4.043 9.169 1.00 98.56 82 TYR A N 1
ATOM 629 C CA . TYR A 1 82 ? 2.291 3.533 10.293 1.00 98.56 82 TYR A CA 1
ATOM 630 C C . TYR A 1 82 ? 1.795 2.109 10.02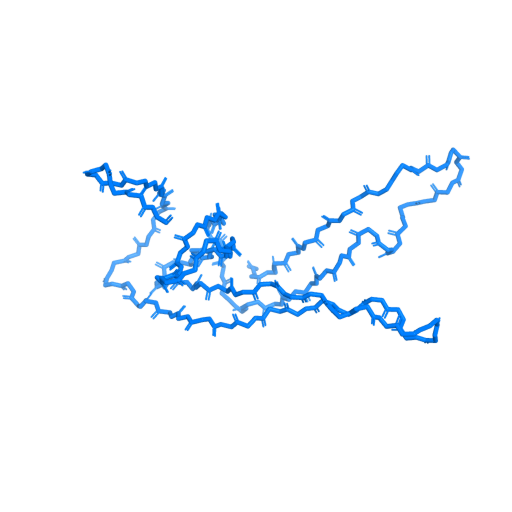1 1.00 98.56 82 TYR A C 1
ATOM 632 O O . TYR A 1 82 ? 1.768 1.637 8.880 1.00 98.56 82 TYR A O 1
ATOM 640 N N . GLU A 1 83 ? 1.383 1.434 11.090 1.00 98.69 83 GLU A N 1
ATOM 641 C CA . GLU A 1 83 ? 0.800 0.097 11.061 1.00 98.69 83 GLU A CA 1
ATOM 642 C C . GLU A 1 83 ? -0.459 0.058 11.933 1.00 98.69 83 GLU A C 1
ATOM 644 O O . GLU A 1 83 ? -0.485 0.603 13.038 1.00 98.69 83 GLU A O 1
ATOM 649 N N . HIS A 1 84 ? -1.493 -0.626 11.450 1.00 98.69 84 HIS A N 1
ATOM 650 C CA . HIS A 1 84 ? -2.680 -0.955 12.228 1.00 98.69 84 HIS A CA 1
ATOM 651 C C . HIS A 1 84 ? -2.792 -2.461 12.427 1.00 98.69 84 HIS A C 1
ATOM 653 O O . HIS A 1 84 ? -2.900 -3.214 11.461 1.00 98.69 84 HIS A O 1
ATOM 659 N N . ASN A 1 85 ? -2.850 -2.891 13.686 1.00 98.56 85 ASN A N 1
ATOM 660 C CA . ASN A 1 85 ? -3.169 -4.269 14.040 1.00 98.56 85 ASN A CA 1
ATOM 661 C C . ASN A 1 85 ? -4.675 -4.524 13.899 1.00 98.56 85 ASN A C 1
ATOM 663 O O . ASN A 1 85 ? -5.499 -3.754 14.394 1.00 98.56 85 ASN A O 1
ATOM 667 N N . LEU A 1 86 ? -5.039 -5.627 13.248 1.00 98.44 86 LEU A N 1
ATOM 668 C CA . LEU A 1 86 ? -6.423 -6.004 12.989 1.00 98.44 86 LEU A CA 1
ATOM 669 C C . LEU A 1 86 ? -6.918 -7.006 14.037 1.00 98.44 86 LEU A C 1
ATOM 671 O O . LEU A 1 86 ? -6.326 -8.067 14.280 1.00 98.44 86 LEU A O 1
ATOM 675 N N . GLN A 1 87 ? -8.073 -6.695 14.623 1.00 98.56 87 GLN A N 1
ATOM 676 C CA . GLN A 1 87 ? -8.746 -7.565 15.593 1.00 98.56 87 GLN A CA 1
ATOM 677 C C . GLN A 1 87 ? -9.327 -8.834 14.953 1.00 98.56 87 GLN A C 1
ATOM 679 O O . GLN A 1 87 ? -9.550 -9.827 15.641 1.00 98.56 87 GLN A O 1
ATOM 684 N N . ARG A 1 88 ? -9.557 -8.818 13.636 1.00 98.44 88 ARG A N 1
ATOM 685 C CA . ARG A 1 88 ? -10.074 -9.944 12.849 1.00 98.44 88 ARG A CA 1
ATOM 686 C C . ARG A 1 88 ? -9.160 -10.210 11.659 1.00 98.44 88 ARG A C 1
ATOM 688 O O . ARG A 1 88 ? -8.458 -9.311 11.205 1.00 98.44 88 ARG A O 1
ATOM 695 N N . THR A 1 89 ? -9.187 -11.441 11.161 1.00 98.56 89 THR A N 1
ATOM 696 C CA . THR A 1 89 ? -8.471 -11.802 9.936 1.00 98.56 89 THR A CA 1
ATOM 697 C C . THR A 1 89 ? -9.104 -11.100 8.738 1.00 98.56 89 THR A C 1
ATOM 699 O O . THR A 1 89 ? -10.311 -11.220 8.527 1.00 98.56 89 THR A O 1
ATOM 702 N N . ALA A 1 90 ? -8.304 -10.362 7.972 1.00 98.50 90 ALA A N 1
ATOM 703 C CA . ALA A 1 90 ? -8.769 -9.668 6.778 1.00 98.50 90 ALA A CA 1
ATOM 704 C C . ALA A 1 90 ? -8.936 -10.617 5.583 1.00 98.50 90 ALA A C 1
ATOM 706 O O . ALA A 1 90 ? -8.217 -11.609 5.462 1.00 98.50 90 ALA A O 1
ATOM 707 N N . CYS A 1 91 ? -9.863 -10.273 4.687 1.00 98.50 91 CYS A N 1
ATOM 708 C CA . CYS A 1 91 ? -10.026 -10.932 3.389 1.00 98.50 91 CYS A CA 1
ATOM 709 C C . CYS A 1 91 ? -9.492 -10.044 2.253 1.00 98.50 91 CYS A C 1
ATOM 711 O O . CYS A 1 91 ? -8.606 -10.463 1.517 1.00 98.50 91 CYS A O 1
ATOM 713 N N . ASN A 1 92 ? -9.989 -8.808 2.150 1.00 98.56 92 ASN A N 1
ATOM 714 C CA . ASN A 1 92 ? -9.579 -7.790 1.180 1.00 98.56 92 ASN A CA 1
ATOM 715 C C . ASN A 1 92 ? -9.823 -6.377 1.755 1.00 98.56 92 ASN A C 1
ATOM 717 O O . ASN A 1 92 ? -10.274 -6.236 2.896 1.00 98.56 92 ASN A O 1
ATOM 721 N N . MET A 1 93 ? -9.500 -5.332 0.990 1.00 98.56 93 MET A N 1
ATOM 722 C CA . MET A 1 93 ? -9.790 -3.936 1.335 1.00 98.56 93 MET A CA 1
ATOM 723 C C . MET A 1 93 ? -10.125 -3.089 0.099 1.00 98.56 93 MET A C 1
ATOM 725 O O . MET A 1 93 ? -9.821 -3.455 -1.033 1.00 98.56 93 MET A O 1
ATOM 729 N N . THR A 1 94 ? -10.713 -1.915 0.319 1.00 98.50 94 THR A N 1
ATOM 730 C CA . THR A 1 94 ? -10.854 -0.857 -0.691 1.00 98.50 94 THR A CA 1
ATOM 731 C C . THR A 1 94 ? -10.541 0.492 -0.056 1.00 98.50 94 THR A C 1
ATOM 733 O O . THR A 1 94 ? -10.499 0.608 1.170 1.00 98.50 94 THR A O 1
ATOM 736 N N . TYR A 1 95 ? -10.304 1.508 -0.875 1.00 97.56 95 TYR A N 1
ATOM 737 C CA . TYR A 1 95 ? -9.981 2.851 -0.417 1.00 97.56 95 TYR A CA 1
ATOM 738 C C . TYR A 1 95 ? -10.596 3.909 -1.330 1.00 97.56 95 TYR A C 1
ATOM 740 O O . TYR A 1 95 ? -10.880 3.663 -2.501 1.00 97.56 95 TYR A O 1
ATOM 748 N N . GLY A 1 96 ? -10.798 5.099 -0.774 1.00 95.81 96 GLY A N 1
ATOM 749 C CA . GLY A 1 96 ? -11.329 6.253 -1.481 1.00 95.81 96 GLY A CA 1
ATOM 750 C C . GLY A 1 96 ? -11.693 7.377 -0.519 1.00 95.81 96 GLY A C 1
ATOM 751 O O . GLY A 1 96 ? -11.582 7.239 0.699 1.00 95.81 96 GLY A O 1
ATOM 752 N N . SER A 1 97 ? -12.158 8.489 -1.078 1.00 95.12 97 SER A N 1
ATOM 753 C CA . SER A 1 97 ? -12.656 9.652 -0.339 1.00 95.12 97 SER A CA 1
ATOM 754 C C . SER A 1 97 ? -14.027 9.384 0.292 1.00 95.12 97 SER A C 1
ATOM 756 O O . SER A 1 97 ? -15.050 9.911 -0.154 1.00 95.12 97 SER A O 1
ATOM 758 N N . PHE A 1 98 ? -14.075 8.536 1.319 1.00 94.56 98 PHE A N 1
ATOM 759 C CA . PHE A 1 98 ? -15.321 8.206 2.009 1.00 94.56 98 PHE A CA 1
ATOM 760 C C . PHE A 1 98 ? -15.959 9.463 2.617 1.00 94.56 98 PHE A C 1
ATOM 762 O O . PHE A 1 98 ? -15.300 10.242 3.300 1.00 94.56 98 PHE A O 1
ATOM 769 N N . GLY A 1 99 ? -17.244 9.685 2.329 1.00 96.00 99 GLY A N 1
ATOM 770 C CA . GLY A 1 99 ? -17.961 10.884 2.776 1.00 96.00 99 GLY A CA 1
ATOM 771 C C . GLY A 1 99 ? -17.610 12.176 2.022 1.00 96.00 99 GLY A C 1
ATOM 772 O O . GLY A 1 99 ? -18.027 13.244 2.453 1.00 96.00 99 GLY A O 1
ATOM 773 N N . GLY A 1 100 ? -16.869 12.108 0.907 1.00 90.00 100 GLY A N 1
ATOM 774 C CA . GLY A 1 100 ? -16.605 13.269 0.042 1.00 90.00 100 GLY A CA 1
ATOM 775 C C . GLY A 1 100 ? -15.447 14.169 0.486 1.00 90.00 100 GLY A C 1
ATOM 776 O O . GLY A 1 100 ? -15.324 15.293 0.000 1.00 90.00 100 GLY A O 1
ATOM 777 N N . VAL A 1 101 ? -14.584 13.697 1.388 1.00 87.00 101 VAL A N 1
ATOM 778 C CA . VAL A 1 101 ? -13.392 14.443 1.817 1.00 87.00 101 VAL A CA 1
ATOM 779 C C . VAL A 1 101 ? -12.346 14.529 0.700 1.00 87.00 101 VAL A C 1
ATOM 781 O O . VAL A 1 101 ? -12.070 13.550 0.003 1.00 87.00 101 VAL A O 1
ATOM 784 N N . LYS A 1 102 ? -11.728 15.701 0.532 1.00 70.50 102 LYS A N 1
ATOM 785 C CA . LYS A 1 102 ? -10.531 15.839 -0.307 1.00 70.50 102 LYS A CA 1
ATOM 786 C C . LYS A 1 102 ? -9.337 15.335 0.508 1.00 70.50 102 LYS A C 1
ATOM 788 O O . LYS A 1 102 ? -9.083 15.871 1.583 1.00 70.50 102 LYS A O 1
ATOM 793 N N . GLY A 1 103 ? -8.715 14.254 0.035 1.00 58.88 103 GLY A N 1
ATOM 794 C CA . GLY A 1 103 ? -7.544 13.628 0.657 1.00 58.88 103 GLY A CA 1
ATOM 795 C C . GLY A 1 103 ? -6.240 14.333 0.334 1.00 58.88 103 GLY A C 1
ATOM 796 O O . GLY A 1 103 ? -6.161 14.981 -0.740 1.00 58.88 103 GLY A O 1
#

Organism: Gulo gulo (NCBI:txid48420)

Sequence (103 aa):
MGYLRIFNPHPVKTGDGAQAEDLLLEVHLRDPILQVGVGKFVSGTEMLHLAVLHSRKLCVYSVSGTLGNVEHGNQYQIKLMYEHNLQRTACNMTYGSFGGVKG

Secondary structure (DSSP, 8-state):
--EEEEE-PPPPPTT----GGGEEEEEE-SS---EEEEE--STT----EEEEE-SSEEEEEEEEEEPPPTTT--EEEEEEEEEEE-SS-------S-GGG---

Radius of gyration: 16.51 Å; chains: 1; bounding box: 47×32×45 Å

pLDDT: mean 90.0, std 12.32, range [55.47, 98.88]